Protein AF-A0AAP7L4A0-F1 (afdb_monomer_lite)

Organism: Aggregatibacter aphrophilus (NCBI:txid732)

Foldseek 3Di:
DVVVVVVVVVVVCVVCVVPVPVNVVVVVVVLVVLVVVLVVLLVVLVVLLVVLVVCVVVVDPDNSVVSNVSSVVSVVVSVVSVVVSVVVVVVVVVVVVVVVVVVPPD

Sequence (106 aa):
MRNIIQIALLEHLHQHADNQERMAEYYNQFKQAEQDSTQALKMYSDLVFSYGIELDALQENIDGSILVGIGSTLKHLCAELALAQSGREQTDTNLNILEQGESHES

Radius of gyration: 20.35 Å; chains: 1; bounding box: 40×26×62 Å

pLDDT: mean 77.25, std 11.03, range [40.31, 88.81]

Structure (mmCIF, N/CA/C/O backbone):
data_AF-A0AAP7L4A0-F1
#
_entry.id   AF-A0AAP7L4A0-F1
#
loop_
_atom_site.group_PDB
_atom_site.id
_atom_site.type_symbol
_atom_site.label_atom_id
_atom_site.label_alt_id
_atom_site.label_comp_id
_atom_site.label_asym_id
_atom_site.label_entity_id
_atom_site.label_seq_id
_atom_site.pdbx_PDB_ins_code
_atom_site.Cartn_x
_atom_site.Cartn_y
_atom_site.Cartn_z
_atom_site.occupancy
_atom_site.B_iso_or_equiv
_atom_site.auth_seq_id
_atom_site.auth_comp_id
_atom_site.auth_asym_id
_atom_site.auth_atom_id
_atom_site.pdbx_PDB_model_num
ATOM 1 N N . MET A 1 1 ? -15.037 -6.161 -6.095 1.00 43.88 1 MET A N 1
ATOM 2 C CA . MET A 1 1 ? -13.973 -6.413 -5.094 1.00 43.88 1 MET A CA 1
ATOM 3 C C . MET A 1 1 ? -14.086 -5.523 -3.862 1.00 43.88 1 MET A C 1
ATOM 5 O O . MET A 1 1 ? -14.196 -6.094 -2.789 1.00 43.88 1 MET A O 1
ATOM 9 N N . ARG A 1 2 ? -14.161 -4.183 -3.987 1.00 41.88 2 ARG A N 1
ATOM 10 C CA . ARG A 1 2 ? -14.316 -3.248 -2.842 1.00 41.88 2 ARG A CA 1
ATOM 11 C C . ARG A 1 2 ? -15.424 -3.659 -1.851 1.00 41.88 2 ARG A C 1
ATOM 13 O O . ARG A 1 2 ? -15.209 -3.636 -0.652 1.00 41.88 2 ARG A O 1
ATOM 20 N N . ASN A 1 3 ? -16.552 -4.144 -2.376 1.00 51.47 3 ASN A N 1
ATOM 21 C CA . ASN A 1 3 ? -17.709 -4.569 -1.582 1.00 51.47 3 ASN A CA 1
ATOM 22 C C . ASN A 1 3 ? -17.490 -5.886 -0.807 1.00 51.47 3 ASN A C 1
ATOM 24 O O . ASN A 1 3 ? -17.961 -6.023 0.308 1.00 51.47 3 ASN A O 1
ATOM 28 N N . ILE A 1 4 ? -16.740 -6.849 -1.357 1.00 64.50 4 ILE A N 1
ATOM 29 C CA . ILE A 1 4 ? -16.546 -8.167 -0.719 1.00 64.50 4 ILE A CA 1
ATOM 30 C C . ILE A 1 4 ? -15.612 -8.061 0.486 1.00 64.50 4 ILE A C 1
ATOM 32 O O . ILE A 1 4 ? -15.896 -8.647 1.520 1.00 64.50 4 ILE A O 1
ATOM 36 N N . ILE A 1 5 ? -14.525 -7.291 0.370 1.00 54.97 5 ILE A N 1
ATOM 37 C CA . ILE A 1 5 ? -13.579 -7.097 1.480 1.00 54.97 5 ILE A CA 1
ATOM 38 C C . ILE A 1 5 ? -14.260 -6.339 2.621 1.00 54.97 5 ILE A C 1
ATOM 40 O O . ILE A 1 5 ? -14.108 -6.702 3.780 1.00 54.97 5 ILE A O 1
ATOM 44 N N . GLN A 1 6 ? -15.055 -5.321 2.288 1.00 55.09 6 GLN A N 1
ATOM 45 C CA . GLN A 1 6 ? -15.766 -4.518 3.276 1.00 55.09 6 GLN A CA 1
ATOM 46 C C . GLN A 1 6 ? -16.871 -5.321 3.984 1.00 55.09 6 GLN A C 1
ATOM 48 O O . GLN A 1 6 ? -16.993 -5.231 5.201 1.00 55.09 6 GLN A O 1
ATOM 53 N N . ILE A 1 7 ? -17.620 -6.154 3.250 1.00 72.81 7 ILE A N 1
ATOM 54 C CA . ILE A 1 7 ? -18.617 -7.073 3.825 1.00 72.81 7 ILE A CA 1
ATOM 55 C C . ILE A 1 7 ? -17.942 -8.131 4.705 1.00 72.81 7 ILE A C 1
ATOM 57 O O . ILE A 1 7 ? -18.364 -8.318 5.839 1.00 72.81 7 ILE A O 1
ATOM 61 N N . ALA A 1 8 ? -16.864 -8.765 4.235 1.00 69.75 8 ALA A N 1
ATOM 62 C CA . ALA A 1 8 ? -16.140 -9.771 5.012 1.00 69.75 8 ALA A CA 1
ATOM 63 C C . ALA A 1 8 ? -15.532 -9.185 6.295 1.00 69.75 8 ALA A C 1
ATOM 65 O O . ALA A 1 8 ? -15.574 -9.825 7.341 1.00 69.75 8 ALA A O 1
ATOM 66 N N . LEU A 1 9 ? -15.012 -7.954 6.237 1.00 66.56 9 LEU A N 1
ATOM 67 C CA . LEU A 1 9 ? -14.530 -7.241 7.417 1.00 66.56 9 LEU A CA 1
ATOM 68 C C . LEU A 1 9 ? -15.680 -6.976 8.397 1.00 66.56 9 LEU A C 1
ATOM 70 O O . LEU A 1 9 ? -15.548 -7.278 9.576 1.00 66.56 9 LEU A O 1
ATOM 74 N N . LEU A 1 10 ? -16.822 -6.473 7.919 1.00 70.00 10 LEU A N 1
ATOM 75 C CA . LEU A 1 10 ? -17.995 -6.218 8.761 1.00 70.00 10 LEU A CA 1
ATOM 76 C C . LEU A 1 10 ? -18.538 -7.496 9.411 1.00 70.00 10 LEU A C 1
ATOM 78 O O . LEU A 1 10 ? -18.833 -7.476 10.601 1.00 70.00 10 LEU A O 1
ATOM 82 N N . GLU A 1 11 ? -18.636 -8.599 8.667 1.00 75.81 11 GLU A N 1
ATOM 83 C CA . GLU A 1 11 ? -19.082 -9.903 9.176 1.00 75.81 11 GLU A CA 1
ATOM 84 C C . GLU A 1 11 ? -18.088 -10.529 10.156 1.00 75.81 11 GLU A C 1
ATOM 86 O O . GLU A 1 11 ? -18.498 -11.192 11.108 1.00 75.81 11 GLU A O 1
ATOM 91 N N . HIS A 1 12 ? -16.788 -10.318 9.954 1.00 67.88 12 HIS A N 1
ATOM 92 C CA . HIS A 1 12 ? -15.767 -10.780 10.888 1.00 67.88 12 HIS A CA 1
ATOM 93 C C . HIS A 1 12 ? -15.791 -9.967 12.191 1.00 67.88 12 HIS A C 1
ATOM 95 O O . HIS A 1 12 ? -15.700 -10.538 13.275 1.00 67.88 12 HIS A O 1
ATOM 101 N N . LEU A 1 13 ? -16.007 -8.651 12.087 1.00 66.94 13 LEU A N 1
ATOM 102 C CA . LEU A 1 13 ? -16.145 -7.727 13.214 1.00 66.94 13 LEU A CA 1
ATOM 103 C C . LEU A 1 13 ? -17.421 -8.025 14.039 1.00 66.94 13 LEU A C 1
ATOM 105 O O . LEU A 1 13 ? -17.315 -8.426 15.193 1.00 66.94 13 LEU A O 1
ATOM 109 N N . HIS A 1 14 ? -18.612 -7.952 13.428 1.00 72.62 14 HIS A N 1
ATOM 110 C CA . HIS A 1 14 ? -19.557 -9.075 13.454 1.00 72.62 14 HIS A CA 1
ATOM 111 C C . HIS A 1 14 ? -19.525 -10.088 14.613 1.00 72.62 14 HIS A C 1
ATOM 113 O O . HIS A 1 14 ? -20.130 -9.954 15.673 1.00 72.62 14 HIS A O 1
ATOM 119 N N . GLN A 1 15 ? -18.806 -11.170 14.312 1.00 71.62 15 GLN A N 1
ATOM 120 C CA . GLN A 1 15 ? -18.678 -12.405 15.081 1.00 71.62 15 GLN A CA 1
ATOM 121 C C . GLN A 1 15 ? -17.863 -12.252 16.369 1.00 71.62 15 GLN A C 1
ATOM 123 O O . GLN A 1 15 ? -17.889 -13.142 17.219 1.00 71.62 15 GLN A O 1
ATOM 128 N N . HIS A 1 16 ? -17.125 -11.152 16.510 1.00 65.06 16 HIS A N 1
ATOM 129 C CA . HIS A 1 16 ? -16.265 -10.879 17.656 1.00 65.06 16 HIS A CA 1
ATOM 130 C C . HIS A 1 16 ? -16.710 -9.643 18.449 1.00 65.06 16 HIS A C 1
ATOM 132 O O . HIS A 1 16 ? -16.000 -9.237 19.365 1.00 65.06 16 HIS A O 1
ATOM 138 N N . ALA A 1 17 ? -17.896 -9.092 18.159 1.00 66.38 17 ALA A N 1
ATOM 139 C CA . ALA A 1 17 ? -18.452 -7.913 18.827 1.00 66.38 17 ALA A CA 1
ATOM 140 C C . ALA A 1 17 ? -18.519 -8.048 20.361 1.00 66.38 17 ALA A C 1
ATOM 142 O O . ALA A 1 17 ? -18.285 -7.074 21.069 1.00 66.38 17 ALA A O 1
ATOM 143 N N . ASP A 1 18 ? -18.743 -9.262 20.871 1.00 74.12 18 ASP A N 1
ATOM 144 C CA . ASP A 1 18 ? -18.825 -9.537 22.313 1.00 74.12 18 ASP A CA 1
ATOM 145 C C . ASP A 1 18 ? -17.442 -9.689 22.984 1.00 74.12 18 ASP A C 1
ATOM 147 O O . ASP A 1 18 ? -17.346 -9.812 24.205 1.00 74.12 18 ASP A O 1
ATOM 151 N N . ASN A 1 19 ? -16.353 -9.709 22.202 1.00 79.19 19 ASN A N 1
ATOM 152 C CA . ASN A 1 19 ? -14.978 -9.848 22.681 1.00 79.19 19 ASN A CA 1
ATOM 153 C C . ASN A 1 19 ? -14.114 -8.677 22.196 1.00 79.19 19 ASN A C 1
ATOM 155 O O . ASN A 1 19 ? -13.365 -8.762 21.218 1.00 79.19 19 ASN A O 1
ATOM 159 N N . GLN A 1 20 ? -14.225 -7.581 22.938 1.00 73.31 20 GLN A N 1
ATOM 160 C CA . GLN A 1 20 ? -13.574 -6.307 22.654 1.00 73.31 20 GLN A CA 1
ATOM 161 C C . GLN A 1 20 ? -12.037 -6.410 22.606 1.00 73.31 20 GLN A C 1
ATOM 163 O O . GLN A 1 20 ? -11.405 -5.766 21.771 1.00 73.31 20 GLN A O 1
ATOM 168 N N . GLU A 1 21 ? -11.429 -7.267 23.434 1.00 79.25 21 GLU A N 1
ATOM 169 C CA . GLU A 1 21 ? -9.977 -7.502 23.444 1.00 79.25 21 GLU A CA 1
ATOM 170 C C . GLU A 1 21 ? -9.504 -8.146 22.133 1.00 79.25 21 GLU A C 1
ATOM 172 O O . GLU A 1 21 ? -8.564 -7.675 21.491 1.00 79.25 21 GLU A O 1
ATOM 177 N N . ARG A 1 22 ? -10.214 -9.180 21.676 1.00 77.31 22 ARG A N 1
ATOM 178 C CA . ARG A 1 22 ? -9.888 -9.885 20.432 1.00 77.31 22 ARG A CA 1
ATOM 179 C C . ARG A 1 22 ? -10.117 -9.015 19.194 1.00 77.31 22 ARG A C 1
ATOM 181 O O . ARG A 1 22 ? -9.371 -9.111 18.223 1.00 77.31 22 ARG A O 1
ATOM 188 N N . MET A 1 23 ? -11.117 -8.139 19.238 1.00 72.62 23 MET A N 1
ATOM 189 C CA . MET A 1 23 ? -11.358 -7.133 18.200 1.00 72.62 23 MET A CA 1
ATOM 190 C C . MET A 1 23 ? -10.221 -6.118 18.108 1.00 72.62 23 MET A C 1
ATOM 192 O O . MET A 1 23 ? -9.752 -5.826 17.007 1.00 72.62 23 MET A O 1
ATOM 196 N N . ALA A 1 24 ? -9.733 -5.627 19.250 1.00 78.62 24 ALA A N 1
ATOM 197 C CA . ALA A 1 24 ? -8.580 -4.734 19.295 1.00 78.62 24 ALA A CA 1
ATOM 198 C C . ALA A 1 24 ? -7.310 -5.416 18.756 1.00 78.62 24 ALA A C 1
ATOM 200 O O . ALA A 1 24 ? -6.529 -4.802 18.027 1.00 78.62 24 ALA A O 1
ATOM 201 N N . GLU A 1 25 ? -7.118 -6.703 19.056 1.00 82.19 25 GLU A N 1
ATOM 202 C CA . GLU A 1 25 ? -6.001 -7.481 18.524 1.00 82.19 25 GLU A CA 1
ATOM 203 C C . GLU A 1 25 ? -6.069 -7.620 16.994 1.00 82.19 25 GLU A C 1
ATOM 205 O O . GLU A 1 25 ? -5.102 -7.285 16.305 1.00 82.19 25 GLU A O 1
ATOM 210 N N . TYR A 1 26 ? -7.215 -8.040 16.443 1.00 78.56 26 TYR A N 1
ATOM 211 C CA . TYR A 1 26 ? -7.395 -8.147 14.991 1.00 78.56 26 TYR A CA 1
ATOM 212 C C . TYR A 1 26 ? -7.225 -6.805 14.284 1.00 78.56 26 TYR A C 1
ATOM 214 O O . TYR A 1 26 ? -6.597 -6.739 13.225 1.00 78.56 26 TYR A O 1
ATOM 222 N N . TYR A 1 27 ? -7.729 -5.728 14.884 1.00 79.94 27 TYR A N 1
ATOM 223 C CA . TYR A 1 27 ? -7.541 -4.381 14.366 1.00 79.94 27 TYR A CA 1
ATOM 224 C C . TYR A 1 27 ? -6.056 -4.002 14.272 1.00 79.94 27 TYR A C 1
ATOM 226 O O . TYR A 1 27 ? -5.597 -3.534 13.228 1.00 79.94 27 TYR A O 1
ATOM 234 N N . ASN A 1 28 ? -5.279 -4.264 15.326 1.00 81.38 28 ASN A N 1
ATOM 235 C CA . ASN A 1 28 ? -3.845 -3.977 15.345 1.00 81.38 28 ASN A CA 1
ATOM 236 C C . ASN A 1 28 ? -3.068 -4.820 14.325 1.00 81.38 28 ASN A C 1
ATOM 238 O O . ASN A 1 28 ? -2.204 -4.289 13.626 1.00 81.38 28 ASN A O 1
ATOM 242 N N . GLN A 1 29 ? -3.397 -6.108 14.190 1.00 82.50 29 GLN A N 1
ATOM 243 C CA . GLN A 1 29 ? -2.788 -6.978 13.178 1.00 82.50 29 GLN A CA 1
ATOM 244 C C . GLN A 1 29 ? -3.079 -6.474 11.758 1.00 82.50 29 GLN A C 1
ATOM 246 O O . GLN A 1 29 ? -2.169 -6.395 10.931 1.00 82.50 29 GLN A O 1
ATOM 251 N N . PHE A 1 30 ? -4.327 -6.081 11.486 1.00 80.81 30 PHE A N 1
ATOM 252 C CA . PHE A 1 30 ? -4.714 -5.502 10.202 1.00 80.81 30 PHE A CA 1
ATOM 253 C C . PHE A 1 30 ? -3.954 -4.201 9.919 1.00 80.81 30 PHE A C 1
ATOM 255 O O . PHE A 1 30 ? -3.377 -4.049 8.844 1.00 80.81 30 PHE A O 1
ATOM 262 N N . LYS A 1 31 ? -3.893 -3.291 10.900 1.00 81.25 31 LYS A N 1
ATOM 263 C CA . LYS A 1 31 ? -3.163 -2.020 10.802 1.00 81.25 31 LYS A CA 1
ATOM 264 C C . LYS A 1 31 ? -1.686 -2.231 10.466 1.00 81.25 31 LYS A C 1
ATOM 266 O O . LYS A 1 31 ? -1.170 -1.551 9.582 1.00 81.25 31 LYS A O 1
ATOM 271 N N . GLN A 1 32 ? -1.022 -3.175 11.133 1.00 84.38 32 GLN A N 1
ATOM 272 C CA . GLN A 1 32 ? 0.387 -3.474 10.874 1.00 84.38 32 GLN A CA 1
ATOM 273 C C . GLN A 1 32 ? 0.590 -4.048 9.466 1.00 84.38 32 GLN A C 1
ATOM 275 O O . GLN A 1 32 ? 1.424 -3.553 8.711 1.00 84.38 32 GLN A O 1
ATOM 280 N N . ALA A 1 33 ? -0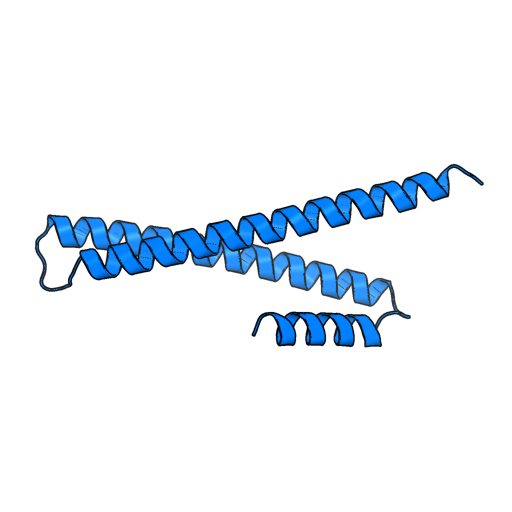.213 -5.042 9.075 1.00 79.50 33 ALA A N 1
ATOM 281 C CA . ALA A 1 33 ? -0.117 -5.656 7.751 1.00 79.50 33 ALA A CA 1
ATOM 282 C C . ALA A 1 33 ? -0.381 -4.647 6.617 1.00 79.50 33 ALA A C 1
ATOM 284 O O . ALA A 1 33 ? 0.270 -4.695 5.570 1.00 79.50 33 ALA A O 1
ATOM 285 N N . GLU A 1 34 ? -1.315 -3.716 6.827 1.00 81.81 34 GLU A N 1
ATOM 286 C CA . GLU A 1 34 ? -1.614 -2.621 5.903 1.00 81.81 34 GLU A CA 1
ATOM 287 C C . GLU A 1 34 ? -0.408 -1.675 5.738 1.00 81.81 34 GLU A C 1
ATOM 289 O O . GLU A 1 34 ? -0.056 -1.314 4.609 1.00 81.81 34 GLU A O 1
ATOM 294 N N . GLN A 1 35 ? 0.256 -1.305 6.840 1.00 82.62 35 GLN A N 1
ATOM 295 C CA . GLN A 1 35 ? 1.452 -0.455 6.827 1.00 82.62 35 GLN A CA 1
ATOM 296 C C . GLN A 1 35 ? 2.629 -1.133 6.114 1.00 82.62 35 GLN A C 1
ATOM 298 O O . GLN A 1 35 ? 3.200 -0.548 5.188 1.00 82.62 35 GLN A O 1
ATOM 303 N N . ASP A 1 36 ? 2.934 -2.382 6.471 1.00 84.31 36 ASP A N 1
ATOM 304 C CA . ASP A 1 36 ? 4.045 -3.144 5.888 1.00 84.31 36 ASP A CA 1
ATOM 305 C C . ASP A 1 36 ? 3.860 -3.333 4.375 1.00 84.31 36 ASP A C 1
ATOM 307 O O . ASP A 1 36 ? 4.778 -3.102 3.580 1.00 84.31 36 ASP A O 1
ATOM 311 N N . SER A 1 37 ? 2.640 -3.686 3.957 1.00 82.38 37 SER A N 1
ATOM 312 C CA . SER A 1 37 ? 2.299 -3.872 2.541 1.00 82.38 37 SER A CA 1
ATOM 313 C C . SER A 1 37 ? 2.435 -2.572 1.748 1.00 82.38 37 SER A C 1
ATOM 315 O O . SER A 1 37 ? 2.948 -2.574 0.628 1.00 82.38 37 SER A O 1
ATOM 317 N N . THR A 1 38 ? 2.017 -1.448 2.335 1.00 84.94 38 THR A N 1
ATOM 318 C CA . THR A 1 38 ? 2.122 -0.125 1.701 1.00 84.94 38 THR A CA 1
ATOM 319 C C . THR A 1 38 ? 3.582 0.279 1.510 1.00 84.94 38 THR A C 1
ATOM 321 O O . THR A 1 38 ? 3.962 0.759 0.440 1.00 84.94 38 THR A O 1
ATOM 324 N N . GLN A 1 39 ? 4.426 0.045 2.517 1.00 86.44 39 GLN A N 1
ATOM 325 C CA . GLN A 1 39 ? 5.852 0.346 2.433 1.00 86.44 39 GLN A CA 1
ATOM 326 C C . GLN A 1 39 ? 6.555 -0.507 1.370 1.00 86.44 39 GLN A C 1
ATOM 328 O O . GLN A 1 39 ? 7.305 0.031 0.550 1.00 86.44 39 GLN A O 1
ATOM 333 N N . ALA A 1 40 ? 6.277 -1.813 1.334 1.00 84.62 40 ALA A N 1
ATOM 334 C CA . ALA A 1 40 ? 6.835 -2.714 0.330 1.00 84.62 40 ALA A CA 1
ATOM 335 C C . ALA A 1 40 ? 6.421 -2.311 -1.097 1.00 84.62 40 ALA A C 1
ATOM 337 O O . ALA A 1 40 ? 7.266 -2.243 -1.996 1.00 84.62 40 ALA A O 1
ATOM 338 N N . LEU A 1 41 ? 5.140 -1.980 -1.301 1.00 87.06 41 LEU A N 1
ATOM 339 C CA . LEU A 1 41 ? 4.622 -1.548 -2.600 1.00 87.06 41 LEU A CA 1
ATOM 340 C C . LEU A 1 41 ? 5.289 -0.251 -3.074 1.00 87.06 41 LEU A C 1
ATOM 342 O O . LEU A 1 41 ? 5.648 -0.139 -4.247 1.00 87.06 41 LEU A O 1
ATOM 346 N N . LYS A 1 42 ? 5.516 0.698 -2.159 1.00 87.69 42 LYS A N 1
ATOM 347 C CA . LYS A 1 42 ? 6.203 1.958 -2.456 1.00 87.69 42 LYS A CA 1
ATOM 348 C C . LYS A 1 42 ? 7.644 1.727 -2.913 1.00 87.69 42 LYS A C 1
ATOM 350 O O . LYS A 1 42 ? 8.041 2.255 -3.947 1.00 87.69 42 LYS A O 1
ATOM 355 N N . MET A 1 43 ? 8.399 0.894 -2.194 1.00 86.94 43 MET A N 1
ATOM 356 C CA . MET A 1 43 ? 9.779 0.555 -2.567 1.00 86.94 43 MET A CA 1
ATOM 357 C C . MET A 1 43 ? 9.851 -0.106 -3.947 1.00 86.94 43 MET A C 1
ATOM 359 O O . MET A 1 43 ? 10.685 0.265 -4.772 1.00 86.94 43 MET A O 1
ATOM 363 N N . TYR A 1 44 ? 8.958 -1.061 -4.217 1.00 87.06 44 TYR A N 1
ATOM 364 C CA . TYR A 1 44 ? 8.904 -1.732 -5.513 1.00 87.06 44 TYR A CA 1
ATOM 365 C C . TYR A 1 44 ? 8.523 -0.767 -6.643 1.00 87.06 44 TYR A C 1
ATOM 367 O O . TYR A 1 44 ? 9.119 -0.791 -7.719 1.00 87.06 44 TYR A O 1
ATOM 375 N N . SER A 1 45 ? 7.570 0.126 -6.383 1.00 88.25 45 SER A N 1
ATOM 376 C CA . SER A 1 45 ? 7.152 1.160 -7.323 1.00 88.25 45 SER A CA 1
ATOM 377 C C . SER A 1 45 ? 8.291 2.107 -7.705 1.00 88.25 45 SER A C 1
ATOM 379 O O . SER A 1 45 ? 8.483 2.377 -8.893 1.00 88.25 45 SER A O 1
ATOM 381 N N . ASP A 1 46 ? 9.060 2.586 -6.723 1.00 88.56 46 ASP A N 1
ATOM 382 C CA . ASP A 1 46 ? 10.211 3.458 -6.962 1.00 88.56 46 ASP A CA 1
ATOM 383 C C . ASP A 1 46 ? 11.303 2.749 -7.774 1.00 88.56 46 ASP A C 1
ATOM 385 O O . ASP A 1 46 ? 11.866 3.348 -8.693 1.00 88.56 46 ASP A O 1
ATOM 389 N N . LEU A 1 47 ? 11.555 1.466 -7.491 1.00 88.81 47 LEU A N 1
ATOM 390 C CA . LEU A 1 47 ? 12.519 0.654 -8.233 1.00 88.81 47 LEU A CA 1
ATOM 391 C C . LEU A 1 47 ? 12.118 0.494 -9.706 1.00 88.81 47 LEU A C 1
ATOM 393 O O . LEU A 1 47 ? 12.915 0.794 -10.590 1.00 88.81 47 LEU A O 1
ATOM 397 N N . VAL A 1 48 ? 10.881 0.059 -9.975 1.00 87.69 48 VAL A N 1
ATOM 398 C CA . VAL A 1 48 ? 10.384 -0.157 -11.347 1.00 87.69 48 VAL A CA 1
ATOM 399 C C . VAL A 1 48 ? 10.374 1.147 -12.140 1.00 87.69 48 VAL A C 1
ATOM 401 O O . VAL A 1 48 ? 10.769 1.164 -13.304 1.00 87.69 48 VAL A O 1
ATOM 404 N N . PHE A 1 49 ? 9.962 2.246 -11.507 1.00 85.25 49 PHE A N 1
ATOM 405 C CA . PHE A 1 49 ? 9.955 3.557 -12.144 1.00 85.25 49 PHE A CA 1
ATOM 406 C C . PHE A 1 49 ? 11.371 4.028 -12.505 1.00 85.25 49 PHE A C 1
ATOM 408 O O . PHE A 1 49 ? 11.602 4.454 -13.634 1.00 85.25 49 PHE A O 1
ATOM 415 N N . SER A 1 50 ? 12.320 3.921 -11.569 1.00 86.12 50 SER A N 1
ATOM 416 C CA . SER A 1 50 ? 13.712 4.340 -11.792 1.00 86.12 50 SER A CA 1
ATOM 417 C C . SER A 1 50 ? 14.376 3.495 -12.877 1.00 86.12 50 SER A C 1
ATOM 419 O O . SER A 1 50 ? 15.008 4.037 -13.777 1.00 86.12 50 SER A O 1
ATOM 421 N N . TYR A 1 51 ? 14.141 2.181 -12.854 1.00 85.44 51 TYR A N 1
ATOM 422 C CA . TYR A 1 51 ? 14.654 1.273 -13.874 1.00 85.44 51 TYR A CA 1
ATOM 423 C C . TYR A 1 51 ? 14.071 1.565 -15.265 1.00 85.44 51 TYR A C 1
ATOM 425 O O . TYR A 1 51 ? 14.792 1.537 -16.257 1.00 85.44 51 TYR A O 1
ATOM 433 N N . GLY A 1 52 ? 12.783 1.917 -15.349 1.00 83.38 52 GLY A N 1
ATOM 434 C CA . GLY A 1 52 ? 12.167 2.350 -16.606 1.00 83.38 52 GLY A CA 1
ATOM 435 C C . GLY A 1 52 ? 12.817 3.604 -17.197 1.00 83.38 52 GLY A C 1
ATOM 436 O O . GLY A 1 52 ? 13.043 3.650 -18.403 1.00 83.38 52 GLY A O 1
ATOM 437 N N . ILE A 1 53 ? 13.169 4.586 -16.358 1.00 83.81 53 ILE A N 1
ATOM 438 C CA . ILE A 1 53 ? 13.890 5.798 -16.789 1.00 83.81 53 ILE A CA 1
ATOM 439 C C . ILE A 1 53 ? 15.285 5.451 -17.318 1.00 83.81 53 ILE A C 1
ATOM 441 O O . ILE A 1 53 ? 15.693 5.966 -18.357 1.00 83.81 53 ILE A O 1
ATOM 445 N N . GLU A 1 54 ? 16.022 4.594 -16.609 1.00 85.44 54 GLU A N 1
ATOM 446 C CA . GLU A 1 54 ? 17.368 4.180 -17.017 1.00 85.44 54 GLU A CA 1
ATOM 447 C C . GLU A 1 54 ? 17.348 3.449 -18.366 1.00 85.44 54 GLU A C 1
ATOM 449 O O . GLU A 1 54 ? 18.143 3.768 -19.248 1.00 85.44 54 GLU A O 1
ATOM 454 N N . LEU A 1 55 ? 16.405 2.523 -18.561 1.00 82.62 55 LEU A N 1
ATOM 455 C CA . LEU A 1 55 ? 16.270 1.774 -19.812 1.00 82.62 55 LEU A CA 1
ATOM 456 C C . LEU A 1 55 ? 15.843 2.644 -20.998 1.00 82.62 55 LEU A C 1
ATOM 458 O O . LEU A 1 55 ? 16.377 2.473 -22.095 1.00 82.62 55 LEU A O 1
ATOM 462 N N . ASP A 1 56 ? 14.920 3.588 -20.784 1.00 78.94 56 ASP A N 1
ATOM 463 C CA . ASP A 1 56 ? 14.517 4.561 -21.808 1.00 78.94 56 ASP A CA 1
ATOM 464 C C . ASP A 1 56 ? 15.716 5.413 -22.259 1.00 78.94 56 ASP A C 1
ATOM 466 O O . ASP A 1 56 ? 15.963 5.583 -23.455 1.00 78.94 56 ASP A O 1
ATOM 470 N N . ALA A 1 57 ? 16.539 5.861 -21.303 1.00 79.00 57 ALA A N 1
ATOM 471 C CA . ALA A 1 57 ? 17.751 6.627 -21.583 1.00 79.00 57 ALA A CA 1
ATOM 472 C C . ALA A 1 57 ? 18.816 5.822 -22.352 1.00 79.00 57 ALA A C 1
ATOM 474 O O . ALA A 1 57 ? 19.578 6.398 -23.131 1.00 79.00 57 ALA A O 1
ATOM 475 N N . LEU A 1 58 ? 18.873 4.505 -22.142 1.00 85.19 58 LEU A N 1
ATOM 476 C CA . LEU A 1 58 ? 19.832 3.601 -22.781 1.00 85.19 58 LEU A CA 1
ATOM 477 C C . LEU A 1 58 ? 19.348 3.033 -24.130 1.00 85.19 58 LEU A C 1
ATOM 479 O O . LEU A 1 58 ? 20.138 2.389 -24.819 1.00 85.19 58 LEU A O 1
ATOM 483 N N . GLN A 1 59 ? 18.097 3.297 -24.537 1.00 75.38 59 GLN A N 1
ATOM 484 C CA . GLN A 1 59 ? 17.468 2.748 -25.754 1.00 75.38 59 GLN A CA 1
ATOM 485 C C . GLN A 1 59 ? 17.567 1.215 -25.847 1.00 75.38 59 GLN A C 1
ATOM 487 O O . GLN A 1 59 ? 17.821 0.649 -26.914 1.00 75.38 59 GLN A O 1
ATOM 492 N N . GLU A 1 60 ? 17.406 0.528 -24.716 1.00 73.00 60 GLU A N 1
ATOM 493 C CA . GLU A 1 60 ? 17.487 -0.931 -24.671 1.00 73.00 60 GLU A CA 1
ATOM 494 C C . GLU A 1 60 ? 16.271 -1.615 -25.328 1.00 73.00 60 GLU A C 1
ATOM 496 O O . GLU A 1 60 ? 15.249 -1.003 -25.626 1.00 73.00 60 GLU A O 1
ATOM 501 N N . ASN A 1 61 ? 16.368 -2.931 -25.547 1.00 75.25 61 ASN A N 1
ATOM 502 C CA . ASN A 1 61 ? 15.305 -3.740 -26.166 1.00 75.25 61 ASN A CA 1
ATOM 503 C C . ASN A 1 61 ? 14.017 -3.843 -25.325 1.00 75.25 61 ASN A C 1
ATOM 505 O O . ASN A 1 61 ? 12.999 -4.327 -25.823 1.00 75.25 61 ASN A O 1
ATOM 509 N N . ILE A 1 62 ? 14.066 -3.461 -24.047 1.00 74.25 62 ILE A N 1
ATOM 510 C CA . ILE A 1 62 ? 12.899 -3.405 -23.168 1.00 74.25 62 ILE A CA 1
ATOM 511 C C . ILE A 1 62 ? 12.315 -1.999 -23.264 1.00 74.25 62 ILE A C 1
ATOM 513 O O . ILE A 1 62 ? 13.023 -1.016 -23.071 1.00 74.25 62 ILE A O 1
ATOM 517 N N . ASP A 1 63 ? 11.014 -1.911 -23.526 1.00 79.19 63 ASP A N 1
ATOM 518 C CA . ASP A 1 63 ? 10.318 -0.634 -23.651 1.00 79.19 63 ASP A CA 1
ATOM 519 C C . ASP A 1 63 ? 10.250 0.088 -22.292 1.00 79.19 63 A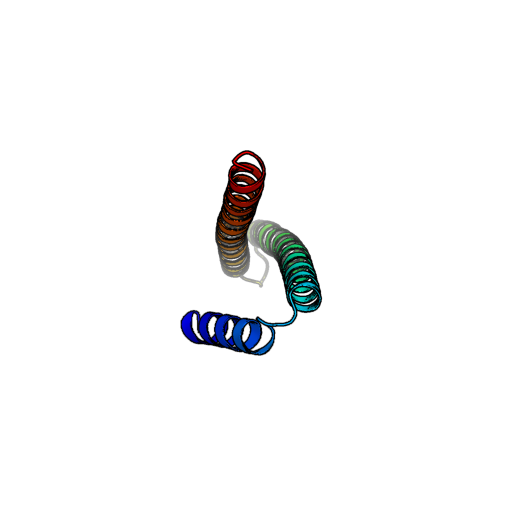SP A C 1
ATOM 521 O O . ASP A 1 63 ? 9.434 -0.241 -21.421 1.00 79.19 63 ASP A O 1
ATOM 525 N N . GLY A 1 64 ? 11.127 1.079 -22.108 1.00 80.31 64 GLY A N 1
ATOM 526 C CA . GLY A 1 64 ? 11.188 1.905 -20.905 1.00 80.31 64 GLY A CA 1
ATOM 527 C C . GLY A 1 64 ? 9.865 2.616 -20.601 1.00 80.31 64 GLY A C 1
ATOM 528 O O . GLY A 1 64 ? 9.505 2.763 -19.431 1.00 80.31 64 GLY A O 1
ATOM 529 N N . SER A 1 65 ? 9.064 2.947 -21.623 1.00 83.06 65 SER A N 1
ATOM 530 C CA . SER A 1 65 ? 7.754 3.583 -21.441 1.00 83.06 65 SER A CA 1
ATOM 531 C C . SER A 1 65 ? 6.750 2.666 -20.730 1.00 83.06 65 SER A C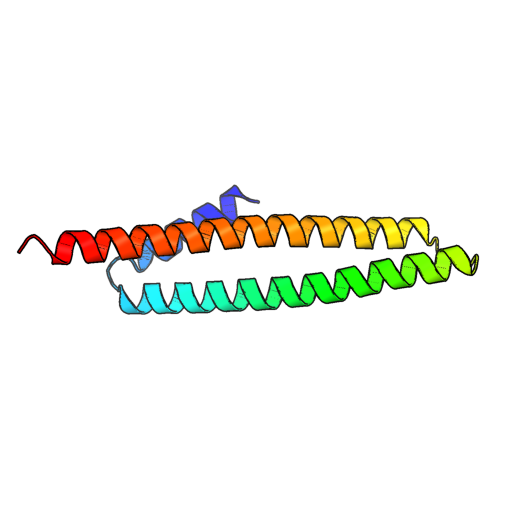 1
ATOM 533 O O . SER A 1 65 ? 5.971 3.131 -19.891 1.00 83.06 65 SER A O 1
ATOM 535 N N . ILE A 1 66 ? 6.821 1.350 -20.973 1.00 86.31 66 ILE A N 1
ATOM 536 C CA . ILE A 1 66 ? 5.994 0.352 -20.281 1.00 86.31 66 ILE A CA 1
ATOM 537 C C . ILE A 1 66 ? 6.359 0.307 -18.796 1.00 86.31 66 ILE A C 1
ATOM 539 O O . ILE A 1 66 ? 5.473 0.347 -17.938 1.00 86.31 66 ILE A O 1
ATOM 543 N N . LEU A 1 67 ? 7.652 0.264 -18.470 1.00 84.56 67 LEU A N 1
ATOM 544 C CA . LEU A 1 67 ? 8.119 0.216 -17.082 1.00 84.56 67 LEU A CA 1
ATOM 545 C C . LEU A 1 67 ? 7.810 1.512 -16.325 1.00 84.56 67 LEU A C 1
ATOM 547 O O . LEU A 1 67 ? 7.344 1.454 -15.186 1.00 84.56 67 LEU A O 1
ATOM 551 N N . VAL A 1 68 ? 7.961 2.673 -16.968 1.00 85.81 68 VAL A N 1
ATOM 552 C CA . VAL A 1 68 ? 7.522 3.965 -16.416 1.00 85.81 68 VAL A CA 1
ATOM 553 C C . VAL A 1 68 ? 6.011 3.973 -16.160 1.00 85.81 68 VAL A C 1
ATOM 555 O O . VAL A 1 68 ? 5.569 4.455 -15.111 1.00 85.81 68 VAL A O 1
ATOM 558 N N . GLY A 1 69 ? 5.207 3.402 -17.063 1.00 86.19 69 GLY A N 1
ATOM 559 C CA . GLY A 1 69 ? 3.760 3.250 -16.889 1.00 86.19 69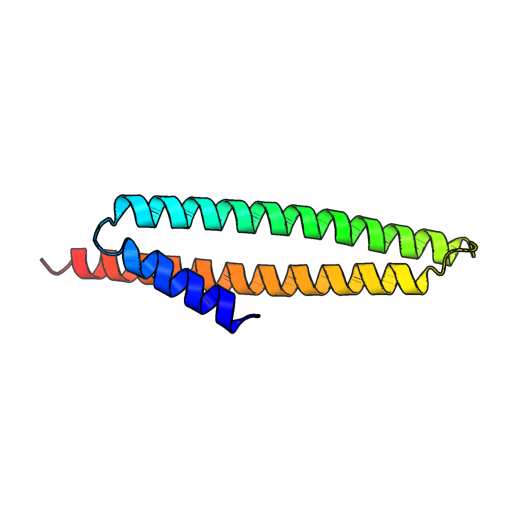 GLY A CA 1
ATOM 560 C C . GLY A 1 69 ? 3.384 2.363 -15.694 1.00 86.19 69 GLY A C 1
ATOM 561 O O . GLY A 1 69 ? 2.537 2.742 -14.876 1.00 86.19 69 GLY A O 1
ATOM 562 N N . ILE A 1 70 ? 4.052 1.214 -15.538 1.00 86.00 70 ILE A N 1
ATOM 563 C CA . ILE A 1 70 ? 3.869 0.310 -14.389 1.00 86.00 70 ILE A CA 1
ATOM 564 C C . ILE A 1 70 ? 4.276 1.016 -13.092 1.00 86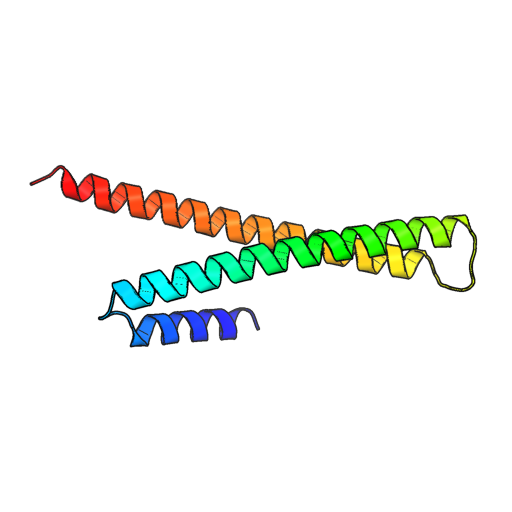.00 70 ILE A C 1
ATOM 566 O O . ILE A 1 70 ? 3.497 1.047 -12.138 1.00 86.00 70 ILE A O 1
ATOM 570 N N . GLY A 1 71 ? 5.459 1.637 -13.069 1.00 87.12 71 GLY A N 1
ATOM 571 C CA . GLY A 1 71 ? 5.960 2.393 -11.924 1.00 87.12 71 GLY A CA 1
ATOM 572 C C . GLY A 1 71 ? 4.982 3.486 -11.490 1.00 87.12 71 GLY A C 1
ATOM 573 O O . GLY A 1 71 ? 4.603 3.542 -10.322 1.00 87.12 71 GLY A O 1
ATOM 574 N N . SER A 1 72 ? 4.494 4.287 -12.441 1.00 85.81 72 SER A N 1
ATOM 575 C CA . SER A 1 72 ? 3.495 5.343 -12.213 1.00 85.81 72 SER A CA 1
ATOM 576 C C . SER A 1 72 ? 2.184 4.806 -11.632 1.00 85.81 72 SER A C 1
ATOM 578 O O . SER A 1 72 ? 1.642 5.377 -10.685 1.00 85.81 72 SER A O 1
ATOM 580 N N . THR A 1 73 ? 1.689 3.682 -12.160 1.00 88.44 73 THR A N 1
ATOM 581 C CA . THR A 1 73 ? 0.460 3.035 -11.672 1.00 88.44 73 THR A CA 1
ATOM 582 C C . THR A 1 73 ? 0.621 2.568 -10.226 1.00 88.44 73 THR A C 1
ATOM 584 O O . THR A 1 73 ? -0.250 2.810 -9.391 1.00 88.44 73 THR A O 1
ATOM 587 N N . LEU A 1 74 ? 1.760 1.953 -9.899 1.00 86.81 74 LEU A N 1
ATOM 588 C CA . LEU A 1 74 ? 2.064 1.516 -8.538 1.00 86.81 74 LEU A CA 1
ATOM 589 C C . LEU A 1 74 ? 2.188 2.707 -7.568 1.00 86.81 74 LEU A C 1
ATOM 591 O O . LEU A 1 74 ? 1.682 2.621 -6.449 1.00 86.81 74 LEU A O 1
ATOM 595 N N . LYS A 1 75 ? 2.768 3.841 -7.997 1.00 85.81 75 LYS A N 1
ATOM 596 C CA . LYS A 1 75 ? 2.830 5.069 -7.178 1.00 85.81 75 LYS A CA 1
ATOM 597 C C . LYS A 1 75 ? 1.443 5.612 -6.878 1.00 85.81 75 LYS A C 1
ATOM 599 O O . LYS A 1 75 ? 1.172 5.993 -5.742 1.00 85.81 75 LYS A O 1
ATOM 604 N N . HIS A 1 76 ? 0.567 5.629 -7.881 1.00 87.88 76 HIS A N 1
ATOM 605 C CA . HIS A 1 76 ? -0.815 6.055 -7.698 1.00 87.88 76 HIS A CA 1
ATOM 606 C C . HIS A 1 76 ? -1.546 5.162 -6.685 1.00 87.88 76 HIS A C 1
ATOM 608 O O . HIS A 1 76 ? -2.151 5.680 -5.752 1.00 87.88 76 HIS A O 1
ATOM 614 N N . LEU A 1 77 ? -1.404 3.835 -6.787 1.00 85.50 77 LEU A N 1
ATOM 615 C CA . LEU A 1 77 ? -1.972 2.904 -5.803 1.00 85.50 77 LEU A CA 1
ATOM 616 C C . LEU A 1 77 ? -1.439 3.153 -4.385 1.00 85.50 77 LEU A C 1
ATOM 618 O O . LEU A 1 77 ? -2.212 3.119 -3.431 1.00 85.50 77 LEU A O 1
ATOM 622 N N . CYS A 1 78 ? -0.146 3.457 -4.235 1.00 87.50 78 CYS A N 1
ATOM 623 C CA . CYS A 1 78 ? 0.424 3.825 -2.936 1.00 87.50 78 CYS A CA 1
ATOM 624 C C . CYS A 1 78 ? -0.200 5.110 -2.371 1.00 87.50 78 CYS A C 1
ATOM 626 O O . CYS A 1 78 ? -0.433 5.195 -1.168 1.00 87.50 78 CYS A O 1
ATOM 628 N N . ALA A 1 79 ? -0.477 6.104 -3.219 1.00 85.19 79 ALA A N 1
ATOM 629 C CA . ALA A 1 79 ? -1.111 7.351 -2.797 1.00 85.19 79 ALA A CA 1
ATOM 630 C C . ALA A 1 79 ? -2.564 7.132 -2.339 1.00 85.19 79 ALA A C 1
ATOM 632 O O . ALA A 1 79 ? -2.961 7.650 -1.296 1.00 85.19 79 ALA A O 1
ATOM 633 N N . GLU A 1 80 ? -3.333 6.321 -3.069 1.00 87.12 80 GLU A N 1
ATOM 634 C CA . GLU A 1 80 ? -4.703 5.956 -2.685 1.00 87.12 80 GLU A CA 1
ATOM 635 C C . GLU A 1 80 ? -4.739 5.176 -1.360 1.00 87.12 80 GLU A C 1
ATOM 637 O O . GLU A 1 80 ? -5.589 5.435 -0.505 1.00 87.12 80 GLU A O 1
ATOM 642 N N . LEU A 1 81 ? -3.790 4.256 -1.149 1.00 84.25 81 LEU A N 1
ATOM 643 C CA . LEU A 1 81 ? -3.649 3.530 0.118 1.00 84.25 81 LEU A CA 1
ATOM 644 C C . LEU A 1 81 ? -3.309 4.469 1.281 1.00 84.25 81 LEU A C 1
ATOM 646 O O . LEU A 1 81 ? -3.931 4.375 2.337 1.00 84.25 81 LEU A O 1
ATOM 650 N N . ALA A 1 82 ? -2.384 5.411 1.081 1.00 83.38 82 ALA A N 1
ATOM 651 C CA . ALA A 1 82 ? -2.035 6.402 2.099 1.00 83.38 82 ALA A CA 1
ATOM 652 C C . ALA A 1 82 ? -3.235 7.288 2.481 1.00 83.38 82 ALA A C 1
ATOM 654 O O . ALA A 1 82 ? -3.439 7.594 3.657 1.00 83.38 82 ALA A O 1
ATOM 655 N N . LEU A 1 83 ? -4.071 7.663 1.506 1.00 83.38 83 LEU A N 1
ATOM 656 C CA . LEU A 1 83 ? -5.303 8.407 1.767 1.00 83.38 83 LEU A CA 1
ATOM 657 C C . LEU A 1 83 ? -6.298 7.581 2.599 1.00 83.38 83 LEU A C 1
ATOM 659 O O . LEU A 1 83 ? -6.882 8.096 3.553 1.00 83.38 83 LEU A O 1
ATOM 663 N N . ALA A 1 84 ? -6.471 6.298 2.269 1.00 80.56 84 ALA A N 1
ATOM 664 C CA . ALA A 1 84 ? -7.333 5.396 3.031 1.00 80.56 84 ALA A CA 1
ATOM 665 C C . ALA A 1 84 ? -6.846 5.221 4.483 1.00 80.56 84 ALA A C 1
ATOM 667 O O . ALA A 1 84 ? -7.650 5.308 5.414 1.00 80.56 84 ALA A O 1
ATOM 668 N N . GLN A 1 85 ? -5.534 5.055 4.681 1.00 83.12 85 GLN A N 1
ATOM 669 C CA . GLN A 1 85 ? -4.900 4.978 6.002 1.00 83.12 85 GLN A CA 1
ATOM 670 C C . GLN A 1 85 ? -5.137 6.246 6.824 1.00 83.12 85 GLN A C 1
ATOM 672 O O . GLN A 1 85 ? -5.543 6.158 7.980 1.00 83.12 85 GLN A O 1
ATOM 677 N N . SER A 1 86 ? -4.967 7.424 6.217 1.00 82.50 86 SER A N 1
ATOM 678 C CA . SER A 1 86 ? -5.232 8.704 6.881 1.00 82.50 86 SER A CA 1
ATOM 679 C C . SER A 1 86 ? -6.694 8.827 7.334 1.00 82.50 86 SER A C 1
ATOM 681 O O . SER A 1 86 ? -6.964 9.259 8.455 1.00 82.50 86 SER A O 1
ATOM 683 N N . GLY A 1 87 ? -7.649 8.382 6.508 1.00 79.69 87 GLY A N 1
ATOM 684 C CA . GLY A 1 87 ? -9.064 8.341 6.890 1.00 79.69 87 GLY A CA 1
ATOM 685 C C . GLY A 1 87 ? -9.336 7.431 8.096 1.00 79.69 87 GLY A C 1
ATOM 686 O O . GLY A 1 87 ? -10.125 7.784 8.978 1.00 79.69 87 GLY A O 1
ATOM 687 N N . ARG A 1 88 ? -8.652 6.282 8.172 1.00 82.12 88 ARG A N 1
ATOM 688 C CA . ARG A 1 88 ? -8.721 5.375 9.327 1.00 82.12 88 ARG A CA 1
ATOM 689 C C . ARG A 1 88 ? -8.134 6.021 10.587 1.00 82.12 88 ARG A C 1
ATOM 691 O O . ARG A 1 88 ? -8.795 6.018 11.617 1.00 82.12 88 ARG A O 1
ATOM 698 N N . GLU A 1 89 ? -6.959 6.641 10.502 1.00 82.38 89 GLU A N 1
ATOM 699 C CA . GLU A 1 89 ? -6.321 7.338 11.634 1.00 82.38 89 GLU A CA 1
ATOM 700 C C . GLU A 1 89 ? -7.173 8.494 12.183 1.00 82.38 89 GLU A C 1
ATOM 702 O O . GLU A 1 89 ? -7.270 8.687 13.399 1.00 82.38 89 GLU A O 1
ATOM 707 N N . GLN A 1 90 ? -7.845 9.243 11.304 1.00 76.50 90 GLN A N 1
ATOM 708 C CA . GLN A 1 90 ? -8.792 10.276 11.725 1.00 76.50 90 GLN A CA 1
ATOM 709 C C . GLN A 1 90 ? -10.011 9.672 12.432 1.00 76.50 90 GLN A C 1
ATOM 711 O O . GLN A 1 90 ? -10.503 10.238 13.408 1.00 76.50 90 GLN A O 1
ATOM 716 N N . THR A 1 91 ? -10.498 8.525 11.953 1.00 76.25 91 THR A N 1
ATOM 717 C CA . THR A 1 91 ? -11.610 7.807 12.587 1.00 76.25 91 THR A CA 1
ATOM 718 C C . THR A 1 91 ? -11.221 7.335 13.988 1.00 76.25 91 THR A C 1
ATOM 720 O O . THR A 1 91 ? -11.959 7.613 14.929 1.00 76.25 91 THR A O 1
ATOM 723 N N . ASP A 1 92 ? -10.036 6.733 14.148 1.00 77.38 92 ASP A N 1
ATOM 724 C CA . ASP A 1 92 ? -9.485 6.345 15.457 1.00 77.38 92 ASP A CA 1
ATOM 725 C C . ASP A 1 92 ? -9.416 7.546 16.409 1.00 77.38 92 ASP A C 1
ATOM 727 O O . ASP A 1 92 ? -9.841 7.473 17.560 1.00 77.38 92 ASP A O 1
ATOM 731 N N . THR A 1 93 ? -8.911 8.681 15.918 1.00 79.19 93 THR A N 1
ATOM 732 C CA . THR A 1 93 ? -8.800 9.916 16.706 1.00 79.19 93 THR A CA 1
ATOM 733 C C . THR A 1 93 ? -10.168 10.396 17.188 1.00 79.19 93 THR A C 1
ATOM 735 O O . THR A 1 93 ? -10.328 10.723 18.362 1.00 79.19 93 THR A O 1
ATOM 738 N N . ASN A 1 94 ? -11.165 10.413 16.302 1.00 75.81 94 ASN A N 1
ATOM 739 C CA . ASN A 1 94 ? -12.516 10.850 16.642 1.00 75.81 94 ASN A CA 1
ATOM 740 C C . ASN A 1 94 ? -13.182 9.919 17.667 1.00 75.81 94 ASN A C 1
ATOM 742 O O . ASN A 1 94 ? -13.836 10.408 18.584 1.00 75.81 94 ASN A O 1
ATOM 746 N N . LEU A 1 95 ? -13.006 8.600 17.532 1.00 76.06 95 LEU A N 1
ATOM 747 C CA . LEU A 1 95 ? -13.545 7.622 18.482 1.00 76.06 95 LEU A CA 1
ATOM 748 C C . LEU A 1 95 ? -12.918 7.786 19.871 1.00 76.06 95 LEU A C 1
ATOM 750 O O . LEU A 1 95 ? -13.647 7.877 20.854 1.00 76.06 95 LEU A O 1
ATOM 754 N N . ASN A 1 96 ? -11.595 7.954 19.943 1.00 79.06 96 ASN A N 1
ATOM 755 C CA . ASN A 1 96 ? -10.903 8.204 21.210 1.00 79.06 96 ASN A CA 1
ATOM 756 C C . ASN A 1 96 ? -11.400 9.484 21.909 1.00 79.06 96 ASN A C 1
ATOM 758 O O . ASN A 1 96 ? -11.500 9.522 23.134 1.00 79.06 96 ASN A O 1
ATOM 762 N N . ILE A 1 97 ? -11.710 10.542 21.148 1.00 79.38 97 ILE A N 1
ATOM 763 C CA . ILE A 1 97 ? -12.263 11.790 21.701 1.00 79.38 97 ILE A CA 1
ATOM 764 C C . ILE A 1 97 ? -13.660 11.558 22.292 1.00 79.38 97 ILE A C 1
ATOM 766 O O . ILE A 1 97 ? -13.961 12.100 23.353 1.00 79.38 97 ILE A O 1
ATOM 770 N N . LEU A 1 98 ? -14.506 10.766 21.627 1.00 73.88 98 LEU A N 1
ATOM 771 C CA . LEU A 1 98 ? -15.854 10.454 22.113 1.00 73.88 98 LEU A CA 1
ATOM 772 C C . LEU A 1 98 ? -15.811 9.660 23.425 1.00 73.88 98 LEU A C 1
ATOM 774 O O . LEU A 1 98 ? -16.477 10.047 24.381 1.00 73.88 98 LEU A O 1
ATOM 778 N N . GLU A 1 99 ? -14.963 8.633 23.510 1.00 73.19 99 GLU A N 1
ATOM 779 C CA . GLU A 1 99 ? -14.778 7.842 2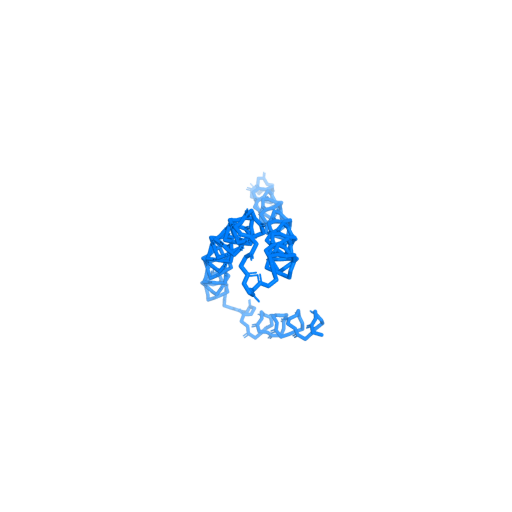4.738 1.00 73.19 99 GLU A CA 1
ATOM 780 C C . GLU A 1 99 ? -14.278 8.706 25.915 1.00 73.19 99 GLU A C 1
ATOM 782 O O . GLU A 1 99 ? -14.727 8.563 27.055 1.00 73.19 99 GLU A O 1
ATOM 787 N N . GLN A 1 100 ? -13.380 9.662 25.650 1.00 71.81 100 GLN A N 1
ATOM 788 C CA . GLN A 1 100 ? -12.887 10.602 26.666 1.00 71.81 100 GLN A CA 1
ATOM 789 C C . GLN A 1 100 ? -13.927 11.660 27.065 1.00 71.81 100 GLN A C 1
ATOM 791 O O . GLN A 1 100 ? -13.940 12.097 28.216 1.00 71.81 100 GLN A O 1
ATOM 796 N N . GLY A 1 101 ? -14.800 12.069 26.141 1.00 59.12 101 GLY A N 1
ATOM 797 C CA . GLY A 1 101 ? -15.901 12.995 26.408 1.00 59.12 101 GLY A CA 1
ATOM 798 C C . GLY A 1 101 ? -16.973 12.391 27.317 1.00 59.12 101 GLY A C 1
ATOM 799 O O . GLY A 1 101 ? -17.408 13.047 28.259 1.00 59.12 101 GLY A O 1
ATOM 800 N N . GLU A 1 102 ? -17.332 11.123 27.103 1.00 56.28 102 GLU A N 1
ATOM 801 C CA . GLU A 1 102 ? -18.280 10.391 27.961 1.00 56.28 102 GLU A CA 1
ATOM 802 C C . GLU A 1 102 ? -17.722 10.134 29.374 1.00 56.28 102 GLU A C 1
ATOM 804 O O . GLU A 1 102 ? -18.470 10.088 30.350 1.00 56.28 102 GLU A O 1
ATOM 809 N N . SER A 1 103 ? -16.395 10.052 29.513 1.00 52.88 103 SER A N 1
ATOM 810 C CA . SER A 1 103 ? -15.704 9.850 30.796 1.00 52.88 103 SER A CA 1
ATOM 811 C C . SER A 1 103 ? -15.768 11.059 31.746 1.00 52.88 103 SER A C 1
ATOM 813 O O . SER A 1 103 ? -15.445 10.925 32.927 1.00 52.88 103 SER A O 1
ATOM 815 N N . HIS A 1 104 ? -16.138 12.245 31.251 1.00 48.25 104 HIS A N 1
ATOM 816 C CA . HIS A 1 104 ? -16.141 13.496 32.020 1.00 48.25 104 HIS A CA 1
ATOM 817 C C . HIS A 1 104 ? -17.527 13.949 32.509 1.00 48.25 104 HIS A C 1
ATOM 819 O O . HIS A 1 104 ? -17.605 14.937 33.239 1.00 48.25 104 HIS A O 1
ATOM 825 N N . GLU A 1 105 ? -18.600 13.229 32.170 1.00 48.56 105 GLU A N 1
ATOM 826 C CA . GLU A 1 105 ? -19.976 13.558 32.587 1.00 48.56 105 GLU A CA 1
ATOM 827 C C . GLU A 1 105 ? -20.527 12.679 33.735 1.00 48.56 105 GLU A C 1
ATOM 829 O O . GLU A 1 105 ? -21.733 12.683 33.980 1.00 48.56 105 GLU A O 1
ATOM 834 N N . SER A 1 106 ? -19.675 11.946 34.469 1.00 40.31 106 SER A N 1
ATOM 835 C CA . SER A 1 106 ? -20.077 11.120 35.632 1.00 40.31 106 SER A CA 1
ATOM 836 C C . SER A 1 106 ? -19.687 11.713 36.985 1.00 40.31 106 SER A C 1
ATOM 838 O O . SER A 1 106 ? -18.511 12.111 37.142 1.00 40.31 106 SER A O 1
#

Secondary structure (DSSP, 8-state):
-HHHHHHHHHHHHHHHTT-HHHHHHHHHHHHHHHHHHHHHHHHHHHHHHHHHHHHHHHT-SS-HHHHHHHHHHHHHHHHHHHHHHHHHHHHHHHHHHHHHHHTT--